Protein AF-A0A249PN36-F1 (afdb_monomer)

InterPro domains:
  IPR008715 SAM-dependent methyltransferase, NodS-like [PF05401] (4-62)
  IPR029063 S-adenosyl-L-methionine-dependent methyltransferase superfamily [G3DSA:3.40.50.150] (1-66)

Secondary structure (DSSP, 8-state):
--HHHHHHHHHHHTTSSSGGGTTT-HHHHHHHHHHHHHHTTTS--SS---S--TTSHHHHHHHHHHT-

Foldseek 3Di:
DDPVVVVVVLVVQLVDPQRVVCPPDPVNVVVLVVVVCVVCVVHADPDDDDDDQRVNSSVVVNVVVNVD

Solvent-accessible surface area (backbone atoms only — not comparable to full-atom values): 4360 Å² total; per-residue (Å²): 136,58,73,72,56,54,51,54,55,50,55,54,38,68,69,45,99,52,41,90,35,46,73,81,31,71,67,42,44,51,50,46,53,52,51,49,55,60,69,44,67,88,45,89,80,92,78,86,84,87,85,83,58,86,89,31,64,66,60,52,57,50,54,65,62,75,74,111

pLDDT: mean 89.66, std 11.99, range [49.0, 98.31]

Organism: NCBI:txid716928

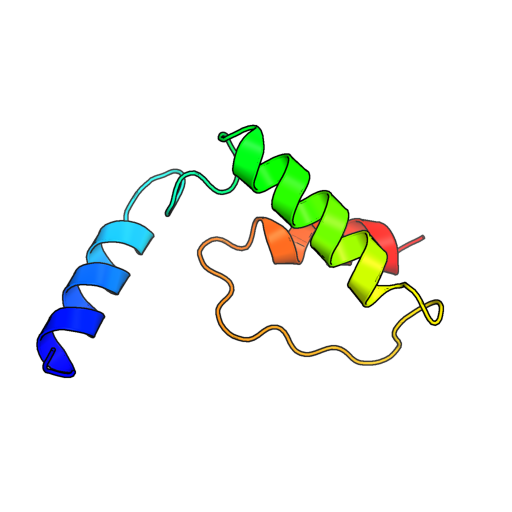Mean predicted aligned error: 4.75 Å

Nearest PDB structures (foldseek):
  3ofk-assembly2_B  TM=9.857E-01  e=1.934E-04  Bradyrhizobium sp. WM9

Structure (mmCIF, N/CA/C/O backbone):
data_AF-A0A249PN36-F1
#
_entry.id   AF-A0A249PN36-F1
#
loop_
_atom_site.group_PDB
_atom_site.id
_atom_site.type_symbol
_atom_site.label_atom_id
_atom_site.label_alt_id
_atom_site.label_comp_id
_atom_site.label_asym_id
_atom_site.label_entity_id
_atom_site.label_seq_id
_atom_site.pdbx_PDB_ins_code
_atom_site.Cartn_x
_atom_site.Cartn_y
_atom_site.Cartn_z
_atom_site.occupancy
_atom_site.B_iso_or_equiv
_atom_site.auth_seq_id
_atom_site.auth_comp_id
_atom_site.auth_asym_id
_atom_site.auth_atom_id
_atom_site.pdbx_PDB_model_num
ATOM 1 N N . MET A 1 1 ? -7.566 4.588 -24.040 1.00 53.00 1 MET A N 1
ATOM 2 C CA . MET A 1 1 ? -6.470 3.654 -23.688 1.00 53.00 1 MET A CA 1
ATOM 3 C C . MET A 1 1 ? -7.010 2.233 -23.774 1.00 53.00 1 MET A C 1
ATOM 5 O O . MET A 1 1 ? -8.065 1.975 -23.212 1.00 53.00 1 MET A O 1
ATOM 9 N N . THR A 1 2 ? -6.373 1.339 -24.534 1.00 69.31 2 THR A N 1
ATOM 10 C CA . THR A 1 2 ? -6.782 -0.075 -24.642 1.00 69.31 2 THR A CA 1
ATOM 11 C C . THR A 1 2 ? -6.172 -0.890 -23.495 1.00 69.31 2 THR A C 1
ATOM 13 O O . THR A 1 2 ? -5.099 -0.552 -23.002 1.00 69.31 2 THR A O 1
ATOM 16 N N . ARG A 1 3 ? -6.836 -1.972 -23.059 1.00 66.69 3 ARG A N 1
ATOM 17 C CA . ARG A 1 3 ? -6.401 -2.808 -21.914 1.00 66.69 3 ARG A CA 1
ATOM 18 C C . ARG A 1 3 ? -4.951 -3.305 -22.018 1.00 66.69 3 ARG A C 1
ATOM 20 O O . ARG A 1 3 ? -4.259 -3.350 -21.009 1.00 66.69 3 ARG A O 1
ATOM 27 N N . VAL A 1 4 ? -4.490 -3.620 -23.231 1.00 72.00 4 VAL A N 1
ATOM 28 C CA . VAL A 1 4 ? -3.114 -4.076 -23.506 1.00 72.00 4 VAL A CA 1
ATOM 29 C C . VAL A 1 4 ? -2.079 -3.015 -23.118 1.00 72.00 4 VAL A C 1
ATOM 31 O O . VAL A 1 4 ? -1.025 -3.348 -22.590 1.00 72.00 4 VAL A O 1
ATOM 34 N N . ASN A 1 5 ? -2.397 -1.733 -23.316 1.00 86.38 5 ASN A N 1
ATOM 35 C CA . ASN A 1 5 ? -1.490 -0.647 -22.957 1.00 86.38 5 ASN A CA 1
ATOM 36 C C . ASN A 1 5 ? -1.349 -0.518 -21.430 1.00 86.38 5 ASN A C 1
ATOM 38 O O . ASN A 1 5 ? -0.242 -0.413 -20.912 1.00 86.38 5 ASN A O 1
ATOM 42 N N . ASN A 1 6 ? -2.460 -0.617 -20.693 1.00 90.62 6 ASN A N 1
ATOM 43 C CA . ASN A 1 6 ? -2.435 -0.502 -19.232 1.00 90.62 6 ASN A CA 1
ATOM 44 C C . ASN A 1 6 ? -1.670 -1.655 -18.570 1.00 90.62 6 ASN A C 1
ATOM 46 O O . ASN A 1 6 ? -0.979 -1.422 -17.584 1.00 90.62 6 ASN A O 1
ATOM 50 N N . TYR A 1 7 ? -1.759 -2.873 -19.118 1.00 93.94 7 TYR A N 1
ATOM 51 C CA . TYR A 1 7 ? -0.984 -4.009 -18.616 1.00 93.94 7 TYR A CA 1
ATOM 52 C C . TYR A 1 7 ? 0.525 -3.761 -18.731 1.00 93.94 7 TYR A C 1
ATOM 54 O O . TYR A 1 7 ? 1.238 -3.932 -17.750 1.00 93.94 7 TYR A O 1
ATOM 62 N N . HIS A 1 8 ? 1.016 -3.309 -19.890 1.00 95.31 8 HIS A N 1
ATOM 63 C CA . HIS A 1 8 ? 2.449 -3.052 -20.068 1.00 95.31 8 HIS A CA 1
ATOM 64 C C . HIS A 1 8 ? 2.956 -1.891 -19.209 1.00 95.31 8 HIS A C 1
ATOM 66 O O . HIS A 1 8 ? 4.053 -1.983 -18.668 1.00 95.31 8 HIS A O 1
ATOM 72 N N . LEU A 1 9 ? 2.164 -0.825 -19.051 1.00 95.12 9 LEU A N 1
ATOM 73 C CA . LEU A 1 9 ? 2.521 0.285 -18.162 1.00 95.12 9 LEU A CA 1
ATOM 74 C C . LEU A 1 9 ? 2.612 -0.177 -16.705 1.00 95.12 9 LEU A C 1
ATOM 76 O O . LEU A 1 9 ? 3.590 0.133 -16.035 1.00 95.12 9 LEU A O 1
ATOM 80 N N . LEU A 1 10 ? 1.634 -0.963 -16.244 1.00 95.75 10 LEU A N 1
ATOM 81 C CA . LEU A 1 10 ? 1.645 -1.531 -14.899 1.00 95.75 10 LEU A CA 1
ATOM 82 C C . LEU A 1 10 ? 2.839 -2.471 -14.700 1.00 95.75 10 LEU A C 1
ATOM 84 O O . LEU A 1 10 ? 3.539 -2.370 -13.702 1.00 95.75 10 LEU A O 1
ATOM 88 N N . HIS A 1 11 ? 3.083 -3.366 -15.659 1.00 96.62 11 HIS A N 1
ATOM 89 C CA . HIS A 1 11 ? 4.183 -4.322 -15.592 1.00 96.62 11 HIS A CA 1
ATOM 90 C C . HIS A 1 11 ? 5.547 -3.628 -15.552 1.00 96.62 11 HIS A C 1
ATOM 92 O O . HIS A 1 11 ? 6.426 -4.072 -14.824 1.00 96.62 11 HIS A O 1
ATOM 98 N N . ARG A 1 12 ? 5.710 -2.531 -16.302 1.00 96.69 12 ARG A N 1
ATOM 99 C CA . ARG A 1 12 ? 6.937 -1.733 -16.285 1.00 96.69 12 ARG A CA 1
ATOM 100 C C . ARG A 1 12 ? 7.168 -1.087 -14.922 1.00 96.69 12 ARG A C 1
ATOM 102 O O . ARG A 1 12 ? 8.252 -1.235 -14.386 1.00 96.69 12 ARG A O 1
ATOM 109 N N . GLU A 1 13 ? 6.167 -0.406 -14.365 1.00 97.56 13 GLU A N 1
ATOM 110 C CA . GLU A 1 13 ? 6.315 0.245 -13.053 1.00 97.56 13 GLU A CA 1
ATOM 111 C C . GLU A 1 13 ? 6.588 -0.766 -11.937 1.00 97.56 13 GLU A C 1
ATOM 113 O O . GLU A 1 13 ? 7.444 -0.533 -11.095 1.00 97.56 13 GLU A O 1
ATOM 118 N N . LEU A 1 14 ? 5.918 -1.923 -11.954 1.00 97.50 14 LEU A N 1
ATOM 119 C CA . LEU A 1 14 ? 6.136 -2.981 -10.960 1.00 97.50 14 LEU A CA 1
ATOM 120 C C . LEU A 1 14 ? 7.526 -3.636 -11.031 1.00 97.50 14 LEU A C 1
ATOM 122 O O . LEU A 1 14 ? 7.869 -4.386 -10.122 1.00 97.50 14 LEU A O 1
ATOM 126 N N . ALA A 1 15 ? 8.291 -3.411 -12.101 1.00 97.50 15 ALA A N 1
ATOM 127 C CA . ALA A 1 15 ? 9.652 -3.924 -12.237 1.00 97.50 15 ALA A CA 1
ATOM 128 C C . ALA A 1 15 ? 10.717 -2.984 -11.640 1.00 97.50 15 ALA A C 1
ATOM 130 O O . ALA A 1 15 ? 11.877 -3.380 -11.546 1.00 97.50 15 ALA A O 1
ATOM 131 N N . GLU A 1 16 ? 10.344 -1.760 -11.259 1.00 97.88 16 GLU A N 1
ATOM 132 C CA . GLU A 1 16 ? 11.236 -0.814 -10.585 1.00 97.88 16 GLU A CA 1
ATOM 133 C C . GLU A 1 16 ? 11.481 -1.226 -9.123 1.00 97.88 16 GLU A C 1
ATOM 135 O O . GLU A 1 16 ? 10.651 -1.896 -8.509 1.00 97.88 16 GLU A O 1
ATOM 140 N N . GLU A 1 17 ? 12.609 -0.799 -8.541 1.00 97.00 17 GLU A N 1
ATOM 141 C CA . GLU A 1 17 ? 12.924 -1.062 -7.122 1.00 97.00 17 GLU A CA 1
ATOM 142 C C . GLU A 1 17 ? 11.922 -0.397 -6.163 1.00 97.00 17 GLU A C 1
ATOM 144 O O . GLU A 1 17 ? 11.618 -0.948 -5.110 1.00 97.00 17 GLU A O 1
ATOM 149 N N . ASP A 1 18 ? 11.392 0.767 -6.550 1.00 96.94 18 ASP A N 1
ATOM 150 C CA . ASP A 1 18 ? 10.370 1.525 -5.820 1.00 96.94 18 ASP A CA 1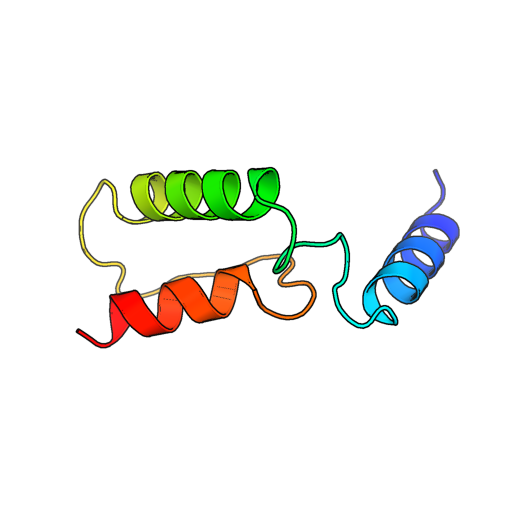
ATOM 151 C C . ASP A 1 18 ? 9.252 1.939 -6.805 1.00 96.94 18 ASP A C 1
ATOM 153 O O . ASP A 1 18 ? 9.280 3.050 -7.355 1.00 96.94 18 ASP A O 1
ATOM 157 N N . PRO A 1 19 ? 8.290 1.038 -7.108 1.00 98.00 19 PRO A N 1
ATOM 158 C CA . PR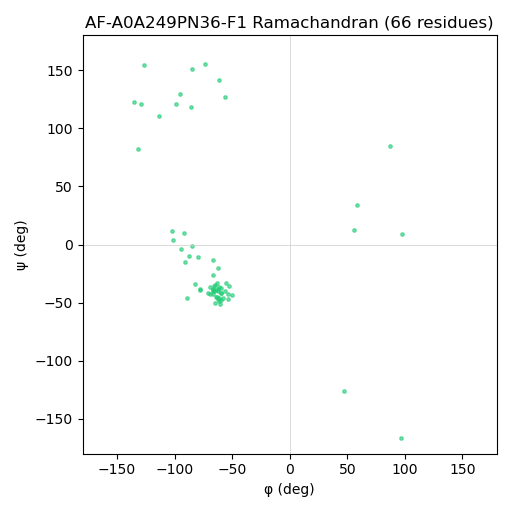O A 1 19 ? 7.216 1.295 -8.068 1.00 98.00 19 PRO A CA 1
ATOM 159 C C . PRO A 1 19 ? 6.407 2.542 -7.703 1.00 98.00 19 PRO A C 1
ATOM 161 O O . PRO A 1 19 ? 5.907 2.656 -6.586 1.00 98.00 19 PRO A O 1
ATOM 164 N N . TRP A 1 20 ? 6.257 3.483 -8.646 1.00 97.31 20 TRP A N 1
ATOM 165 C CA . TRP A 1 20 ? 5.679 4.827 -8.428 1.00 97.31 20 TRP A CA 1
ATOM 166 C C . TRP A 1 20 ? 6.351 5.675 -7.339 1.00 97.31 20 TRP A C 1
ATOM 168 O O . TRP A 1 20 ? 5.833 6.735 -6.977 1.00 97.31 20 TRP A O 1
ATOM 178 N N . ARG A 1 21 ? 7.528 5.268 -6.860 1.00 97.56 21 ARG A N 1
ATOM 179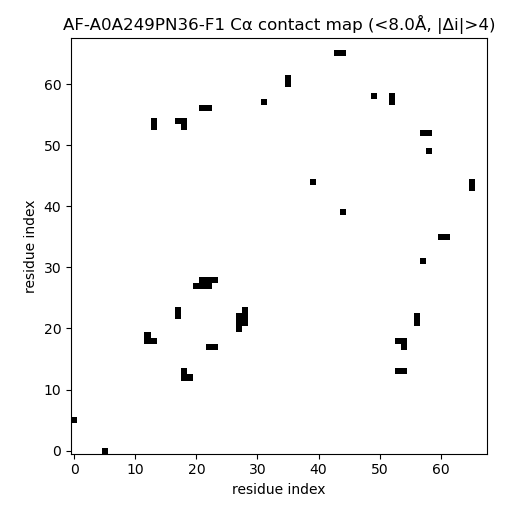 C CA . ARG A 1 21 ? 8.269 5.932 -5.787 1.00 97.56 21 ARG A CA 1
ATOM 180 C C . ARG A 1 21 ? 7.483 6.031 -4.477 1.00 97.56 21 ARG A C 1
ATOM 182 O O . ARG A 1 21 ? 7.558 7.048 -3.785 1.00 97.56 21 ARG A O 1
ATOM 189 N N . LEU A 1 22 ? 6.663 5.024 -4.192 1.00 97.06 22 LEU A N 1
ATOM 190 C CA . LEU A 1 22 ? 5.742 5.016 -3.060 1.00 97.06 22 LEU A CA 1
ATOM 191 C C . LEU A 1 22 ? 6.458 4.989 -1.709 1.00 97.06 22 LEU A C 1
ATOM 193 O O . LEU A 1 22 ? 5.897 5.495 -0.735 1.00 97.06 22 LEU A O 1
ATOM 197 N N . ASP A 1 23 ? 7.676 4.449 -1.658 1.00 94.25 23 ASP A N 1
ATOM 198 C CA . ASP A 1 23 ? 8.469 4.388 -0.432 1.00 94.25 23 ASP A CA 1
ATOM 199 C C . ASP A 1 23 ? 9.343 5.631 -0.248 1.00 94.25 23 ASP A C 1
ATOM 201 O O . ASP A 1 23 ? 9.377 6.212 0.839 1.00 94.25 23 ASP A O 1
ATOM 205 N N . ALA A 1 24 ? 10.040 6.084 -1.296 1.00 95.12 24 ALA A N 1
ATOM 206 C CA . ALA A 1 24 ? 11.043 7.143 -1.167 1.00 95.12 24 ALA A CA 1
ATOM 207 C C . ALA A 1 24 ? 10.509 8.572 -1.382 1.00 95.12 24 ALA A C 1
ATOM 209 O O . ALA A 1 24 ? 11.203 9.547 -1.074 1.00 95.12 24 ALA A O 1
ATOM 210 N N . ASN A 1 25 ? 9.313 8.750 -1.951 1.00 97.56 25 ASN A N 1
ATOM 211 C CA . ASN A 1 25 ? 8.760 10.079 -2.215 1.00 97.56 25 ASN A CA 1
ATOM 212 C C . ASN A 1 25 ? 8.023 10.642 -0.988 1.00 97.56 25 ASN A C 1
ATOM 214 O O . ASN A 1 25 ? 6.984 10.126 -0.589 1.00 97.56 25 ASN A O 1
ATOM 218 N N . ALA A 1 26 ? 8.497 11.772 -0.454 1.00 97.69 26 ALA A N 1
ATOM 219 C CA . ALA A 1 26 ? 7.881 12.454 0.690 1.00 97.69 26 ALA A CA 1
ATOM 220 C C . ALA A 1 26 ? 6.393 12.803 0.484 1.00 97.69 26 ALA A C 1
ATOM 222 O O . ALA A 1 26 ? 5.610 12.764 1.430 1.00 97.69 26 ALA A O 1
ATOM 223 N N . PHE A 1 27 ? 5.980 13.119 -0.748 1.00 98.31 27 PHE A N 1
ATOM 224 C CA . PHE A 1 27 ? 4.565 13.341 -1.048 1.00 98.31 27 PHE A CA 1
ATOM 225 C C . PHE A 1 27 ? 3.744 12.054 -0.897 1.00 98.31 27 PHE A C 1
ATOM 227 O O . PHE A 1 27 ? 2.655 12.088 -0.328 1.00 98.31 27 PHE A O 1
ATOM 234 N N . GLU A 1 28 ? 4.262 10.919 -1.373 1.00 98.00 28 GLU A N 1
ATOM 235 C CA . GLU A 1 28 ? 3.578 9.623 -1.285 1.00 98.00 28 GLU A CA 1
ATOM 236 C C . GLU A 1 28 ? 3.521 9.117 0.160 1.00 98.00 28 GLU A C 1
ATOM 238 O O . GLU A 1 28 ? 2.487 8.607 0.592 1.00 98.00 28 GLU A O 1
ATOM 243 N N . GLN A 1 29 ? 4.573 9.365 0.944 1.00 96.06 29 GLN A N 1
ATOM 244 C CA . GLN A 1 29 ? 4.592 9.106 2.385 1.00 96.06 29 GLN A CA 1
ATOM 245 C C . GLN A 1 29 ? 3.498 9.897 3.120 1.00 96.06 29 GLN A C 1
ATOM 247 O O . GLN A 1 29 ? 2.726 9.322 3.890 1.00 96.06 29 GLN A O 1
ATOM 252 N N . GLU A 1 30 ? 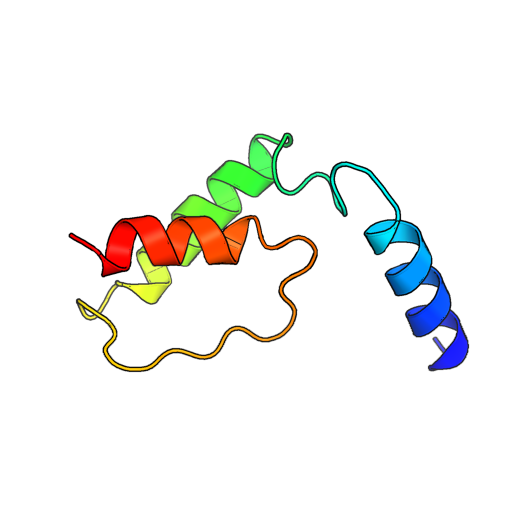3.371 11.202 2.850 1.00 98.12 30 GLU A N 1
ATOM 253 C CA . GLU A 1 30 ? 2.309 12.018 3.451 1.00 98.12 30 GLU A CA 1
ATOM 254 C C . GLU A 1 30 ? 0.921 11.593 2.951 1.00 98.12 30 GLU A C 1
ATOM 256 O O . GLU A 1 30 ? -0.026 11.493 3.736 1.00 98.12 30 GLU A O 1
ATOM 261 N N . ARG A 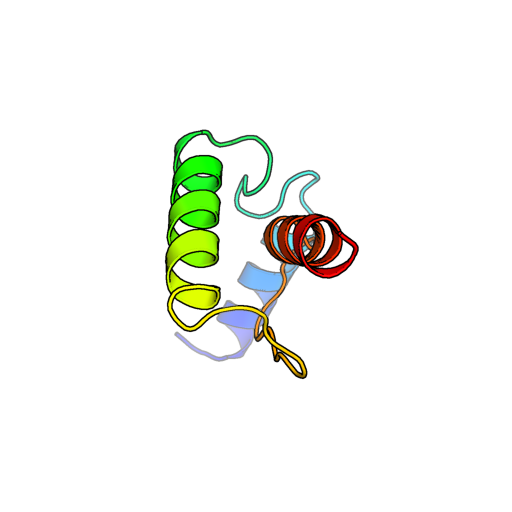1 31 ? 0.785 11.253 1.661 1.00 97.56 31 ARG A N 1
ATOM 262 C CA . ARG A 1 31 ? -0.462 10.701 1.116 1.00 97.56 31 ARG A CA 1
ATOM 263 C C . ARG A 1 31 ? -0.862 9.421 1.853 1.00 97.56 31 ARG A C 1
ATOM 265 O O . ARG A 1 31 ? -2.027 9.289 2.233 1.00 97.56 31 ARG A O 1
ATOM 272 N N . HIS A 1 32 ? 0.074 8.500 2.086 1.00 96.06 32 HIS A N 1
ATOM 273 C CA . HIS A 1 32 ? -0.167 7.283 2.862 1.00 96.06 32 HIS A CA 1
ATOM 274 C C . HIS A 1 32 ? -0.580 7.603 4.300 1.00 96.06 32 HIS A C 1
ATOM 276 O O . HIS A 1 32 ? -1.595 7.079 4.754 1.00 96.06 32 HIS A O 1
ATOM 282 N N . SER A 1 33 ? 0.111 8.521 4.981 1.00 94.94 33 SER A N 1
ATOM 283 C CA . SER A 1 33 ? -0.260 8.984 6.327 1.00 94.94 33 SER A CA 1
ATOM 284 C C . SER A 1 33 ? -1.715 9.475 6.390 1.00 94.94 33 SER A C 1
ATOM 286 O O . SER A 1 33 ? -2.503 9.036 7.235 1.00 94.94 33 SER A O 1
ATOM 288 N N . GLN A 1 34 ? -2.133 10.309 5.432 1.00 97.19 34 GLN A N 1
ATOM 289 C CA . GLN A 1 34 ? -3.517 10.785 5.361 1.00 97.19 34 GLN A CA 1
ATOM 290 C C . GLN A 1 34 ? -4.512 9.660 5.058 1.00 97.19 34 GLN A C 1
ATOM 292 O O . GLN A 1 34 ? -5.588 9.611 5.659 1.00 97.19 34 GLN A O 1
ATOM 297 N N . MET A 1 35 ? -4.167 8.728 4.169 1.00 95.75 35 MET A N 1
ATOM 298 C CA . MET A 1 35 ? -5.015 7.572 3.875 1.00 95.75 35 MET A CA 1
ATOM 299 C C . MET A 1 35 ? -5.193 6.655 5.086 1.00 95.75 35 MET A C 1
ATOM 301 O O . MET A 1 35 ? -6.309 6.194 5.326 1.00 95.75 35 MET A O 1
ATOM 305 N N . LEU A 1 36 ? -4.145 6.432 5.884 1.00 93.31 36 LEU A N 1
ATOM 306 C CA . LEU A 1 36 ? -4.230 5.698 7.151 1.00 93.31 36 LEU A CA 1
ATOM 307 C C . LEU A 1 36 ? -5.175 6.403 8.119 1.00 93.31 36 LEU A C 1
ATOM 309 O O . LEU A 1 36 ? -6.119 5.790 8.614 1.00 93.31 36 LEU A O 1
ATOM 313 N N . ARG A 1 37 ? -4.975 7.709 8.328 1.00 94.12 37 ARG A N 1
ATOM 314 C CA . ARG A 1 37 ? -5.820 8.520 9.213 1.00 94.12 37 ARG A CA 1
ATOM 315 C C . ARG A 1 37 ? -7.301 8.409 8.851 1.00 94.12 37 ARG A C 1
ATOM 317 O O . ARG A 1 37 ? -8.144 8.295 9.736 1.00 94.12 37 ARG A O 1
ATOM 324 N N . LEU A 1 38 ? -7.624 8.444 7.559 1.00 95.44 38 LEU A N 1
ATOM 325 C CA . LEU A 1 38 ? -9.001 8.304 7.083 1.00 95.44 38 LEU A CA 1
ATOM 326 C C . LEU A 1 38 ? -9.525 6.873 7.248 1.00 95.44 38 LEU A C 1
ATOM 328 O O . LEU A 1 38 ? -10.657 6.701 7.703 1.00 95.44 38 LEU A O 1
ATOM 332 N N . SER A 1 39 ? -8.699 5.866 6.947 1.00 92.69 39 SER A N 1
ATOM 333 C CA . SER A 1 39 ? -9.057 4.446 7.078 1.00 92.69 39 SER A CA 1
ATOM 334 C C . SER A 1 39 ? -9.433 4.090 8.521 1.00 92.69 39 SER A C 1
ATOM 336 O O . SER A 1 39 ? -10.443 3.432 8.746 1.00 92.69 39 SER A O 1
ATOM 338 N N . PHE A 1 40 ? -8.687 4.603 9.503 1.00 90.56 40 PHE A N 1
ATOM 339 C CA . PHE A 1 40 ? -8.919 4.366 10.935 1.00 90.56 40 PHE A CA 1
ATOM 340 C C . PHE A 1 40 ? -9.818 5.413 11.613 1.00 90.56 40 PHE A C 1
ATOM 342 O O . PHE A 1 40 ? -9.948 5.423 12.836 1.00 90.56 40 PHE A O 1
ATOM 349 N N . SER A 1 41 ? -10.468 6.302 10.854 1.00 94.25 41 SER A N 1
ATOM 350 C CA . SER A 1 41 ? -11.275 7.392 11.432 1.00 94.25 41 SER A CA 1
ATOM 351 C C . SER A 1 41 ? -12.470 6.919 12.272 1.00 94.25 41 SER A C 1
ATOM 353 O O . SER A 1 41 ? -12.961 7.677 13.104 1.00 94.25 41 SER A O 1
ATOM 355 N N . GLN A 1 42 ? -12.925 5.676 12.075 1.00 93.44 42 GLN A N 1
ATOM 356 C CA . GLN A 1 42 ? -14.003 5.038 12.844 1.00 93.44 42 GLN A CA 1
ATOM 357 C C . GLN A 1 42 ? -13.483 4.036 13.892 1.00 93.44 42 GLN A C 1
ATOM 359 O O . GLN A 1 42 ? -14.264 3.274 14.459 1.00 93.44 42 GLN A O 1
ATOM 364 N N . GLY A 1 43 ? -12.174 4.034 14.160 1.00 89.25 43 GLY A N 1
ATOM 365 C CA . GLY A 1 43 ? -11.518 3.089 15.060 1.00 89.25 43 GLY A CA 1
ATOM 366 C C . GLY A 1 43 ? -10.885 1.890 14.337 1.00 89.25 43 GLY A C 1
ATOM 367 O O . GLY A 1 43 ? -10.697 1.926 13.118 1.00 89.25 43 GLY A O 1
ATOM 368 N N . PRO A 1 44 ? -10.502 0.841 15.088 1.00 89.00 44 PRO A N 1
ATOM 369 C CA . PRO A 1 44 ? -9.819 -0.333 14.546 1.00 89.00 44 PRO A CA 1
ATOM 370 C C . PRO A 1 44 ? -10.655 -1.090 13.506 1.00 89.00 44 PRO A C 1
ATOM 372 O O . PRO A 1 44 ? -11.861 -1.276 13.674 1.00 89.00 44 PRO A O 1
ATOM 375 N N . ILE A 1 45 ? -10.001 -1.582 12.451 1.00 87.94 45 ILE A N 1
ATOM 376 C CA . ILE A 1 45 ? -10.642 -2.351 11.378 1.00 87.94 45 ILE A CA 1
ATOM 377 C C . ILE A 1 45 ? -10.412 -3.845 11.621 1.00 87.94 45 ILE A C 1
ATOM 379 O O . ILE A 1 45 ? -9.274 -4.300 11.641 1.00 87.94 45 ILE A O 1
ATOM 383 N N . THR A 1 46 ? -11.485 -4.627 11.759 1.00 88.75 46 THR A N 1
ATOM 384 C CA . THR A 1 46 ? -11.382 -6.091 11.919 1.00 88.75 46 THR A CA 1
ATOM 385 C C . THR A 1 46 ? -11.102 -6.807 10.597 1.00 88.75 46 THR A C 1
ATOM 387 O O . THR A 1 46 ? -10.328 -7.754 10.566 1.00 88.75 46 THR A O 1
ATOM 390 N N . ASN A 1 47 ? -11.728 -6.357 9.505 1.00 90.12 47 ASN A N 1
ATOM 391 C CA . ASN A 1 47 ? -11.584 -6.936 8.169 1.00 90.12 47 ASN A CA 1
ATOM 392 C C . ASN A 1 47 ? -11.417 -5.809 7.145 1.00 90.12 47 ASN A C 1
ATOM 394 O O . ASN A 1 47 ? -12.291 -4.948 7.040 1.00 90.12 47 ASN A O 1
ATOM 398 N N . ALA A 1 48 ? -10.321 -5.823 6.387 1.00 89.44 48 ALA A N 1
ATOM 399 C CA . ALA A 1 48 ? -9.999 -4.810 5.383 1.00 89.44 48 ALA A CA 1
ATOM 400 C C . ALA A 1 48 ? -9.712 -5.452 4.018 1.00 89.44 48 ALA A C 1
ATOM 402 O O . ALA A 1 48 ? -9.274 -6.600 3.943 1.00 89.44 48 ALA A O 1
ATOM 403 N N . LEU A 1 49 ? -9.929 -4.692 2.943 1.00 93.19 49 LEU A N 1
ATOM 404 C CA . LEU A 1 49 ? -9.538 -5.056 1.583 1.00 93.19 49 LEU A CA 1
ATOM 405 C C . LEU A 1 49 ? -8.757 -3.897 0.959 1.00 93.19 49 LEU A C 1
ATOM 407 O O . LEU A 1 49 ? -9.289 -2.799 0.809 1.00 93.19 49 LEU A O 1
ATOM 411 N N . GLU A 1 50 ? -7.521 -4.166 0.552 1.00 94.31 50 GLU A N 1
ATOM 412 C CA . GLU A 1 50 ? -6.744 -3.283 -0.316 1.00 94.31 50 GLU A CA 1
ATOM 413 C C . GLU A 1 50 ? -6.904 -3.734 -1.770 1.00 94.31 50 GLU A C 1
ATOM 415 O O . GLU A 1 50 ? -6.712 -4.910 -2.083 1.00 94.31 50 GLU A O 1
ATOM 420 N N . VAL A 1 51 ? -7.238 -2.811 -2.674 1.00 96.19 51 VAL A N 1
ATOM 421 C CA . VAL A 1 51 ? -7.303 -3.092 -4.114 1.00 96.19 51 VAL A CA 1
ATOM 422 C C . VAL A 1 51 ? -6.208 -2.302 -4.822 1.00 96.19 51 VAL A C 1
ATOM 424 O O . VAL A 1 51 ? -6.306 -1.086 -4.946 1.00 96.19 51 VAL A O 1
ATOM 427 N N . GLY A 1 52 ? -5.199 -3.021 -5.322 1.00 94.44 52 GLY A N 1
ATOM 428 C CA . GLY A 1 52 ? -4.025 -2.451 -5.989 1.00 94.44 52 GLY A CA 1
ATOM 429 C C . GLY A 1 52 ? -2.918 -2.081 -5.000 1.00 94.44 52 GLY A C 1
ATOM 430 O O . GLY A 1 52 ? -2.819 -0.931 -4.597 1.00 94.44 52 GLY A O 1
ATOM 431 N N . CYS A 1 53 ? -2.077 -3.054 -4.641 1.00 95.31 53 CYS A N 1
ATOM 432 C CA . CYS A 1 53 ? -1.070 -2.912 -3.581 1.00 95.31 53 CYS A CA 1
ATOM 433 C C . CYS A 1 53 ? 0.337 -2.502 -4.057 1.00 95.31 53 CYS A C 1
ATOM 435 O O . CYS A 1 53 ? 1.208 -2.290 -3.221 1.00 95.31 53 CYS A O 1
ATOM 437 N N . ALA A 1 54 ? 0.591 -2.380 -5.366 1.00 95.69 54 ALA A N 1
ATOM 438 C CA . ALA A 1 54 ? 1.936 -2.132 -5.907 1.00 95.69 54 ALA A CA 1
ATOM 439 C C . ALA A 1 54 ? 2.992 -3.080 -5.281 1.00 95.69 54 ALA A C 1
ATOM 441 O O . ALA A 1 54 ? 2.787 -4.293 -5.296 1.00 95.69 54 ALA A O 1
ATOM 442 N N . ALA A 1 55 ? 4.084 -2.543 -4.721 1.00 95.62 55 ALA A N 1
ATOM 443 C CA . ALA A 1 55 ? 5.088 -3.301 -3.963 1.00 95.62 55 ALA A CA 1
ATOM 444 C C . ALA A 1 55 ? 4.740 -3.508 -2.471 1.00 95.62 55 ALA A C 1
ATOM 446 O O . ALA A 1 55 ? 5.483 -4.173 -1.757 1.00 95.62 55 ALA A O 1
ATOM 447 N N . GLY A 1 56 ? 3.609 -2.983 -1.993 1.00 95.44 56 GLY A N 1
ATOM 448 C CA . GLY A 1 56 ? 3.131 -3.170 -0.619 1.00 95.44 56 GLY A CA 1
ATOM 449 C C . GLY A 1 56 ? 3.460 -2.039 0.360 1.00 95.44 56 GLY A C 1
ATOM 450 O O . GLY A 1 56 ? 3.175 -2.189 1.546 1.00 95.44 56 GLY A O 1
ATOM 451 N N . ALA A 1 57 ? 3.986 -0.903 -0.115 1.00 95.19 57 ALA A N 1
ATOM 452 C CA . ALA A 1 57 ? 4.344 0.260 0.710 1.00 95.19 57 ALA A CA 1
ATOM 453 C C . ALA A 1 57 ? 3.208 0.711 1.653 1.00 95.19 57 ALA A C 1
ATOM 455 O O . ALA A 1 57 ? 3.408 0.982 2.837 1.00 95.19 57 ALA A O 1
ATOM 456 N N . PHE A 1 58 ? 1.968 0.765 1.154 1.00 94.62 58 PHE A N 1
ATOM 457 C CA . PHE A 1 58 ? 0.809 1.104 1.984 1.00 94.62 58 PHE A CA 1
ATOM 458 C C . PHE A 1 58 ? 0.340 -0.074 2.854 1.00 94.62 58 PHE A C 1
ATOM 460 O O . PHE A 1 58 ? 0.005 0.119 4.025 1.00 94.62 58 PHE A O 1
ATOM 467 N N . THR A 1 59 ? 0.377 -1.297 2.315 1.00 93.81 59 THR A N 1
ATOM 468 C CA . THR A 1 59 ? 0.015 -2.536 3.018 1.00 93.81 59 THR A CA 1
ATOM 469 C C . THR A 1 59 ? 0.830 -2.743 4.299 1.00 93.81 59 THR A C 1
ATOM 471 O O . THR A 1 59 ? 0.295 -3.190 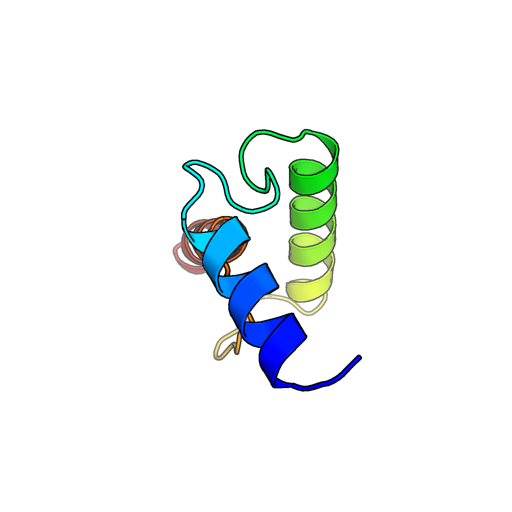5.317 1.00 93.81 59 THR A O 1
ATOM 474 N N . GLU A 1 60 ? 2.127 -2.430 4.275 1.00 91.06 60 GLU A N 1
ATOM 475 C CA . GLU A 1 60 ? 3.009 -2.589 5.435 1.00 91.06 60 GLU A CA 1
ATOM 476 C C . GLU A 1 60 ? 2.641 -1.628 6.573 1.00 91.06 60 GLU A C 1
ATOM 478 O O . GLU A 1 60 ? 2.550 -2.045 7.731 1.00 91.06 60 GLU A O 1
ATOM 483 N N . ASN A 1 61 ? 2.292 -0.382 6.241 1.00 83.94 61 ASN A N 1
ATOM 484 C CA . ASN A 1 61 ? 1.824 0.592 7.225 1.00 83.94 61 ASN A CA 1
ATOM 485 C C . ASN A 1 61 ? 0.558 0.119 7.962 1.00 83.94 61 ASN A C 1
ATOM 487 O O . ASN A 1 61 ? 0.429 0.326 9.169 1.00 83.94 61 ASN A O 1
ATOM 491 N N . TRP A 1 62 ? -0.365 -0.564 7.271 1.00 77.94 62 TRP A N 1
ATOM 492 C CA . TRP A 1 62 ? -1.523 -1.195 7.918 1.00 77.94 62 TRP A CA 1
ATOM 493 C C . TRP A 1 62 ? -1.129 -2.298 8.889 1.00 77.94 62 TRP A C 1
ATOM 495 O O . TRP A 1 62 ? -1.669 -2.347 9.994 1.00 77.94 62 TRP A O 1
ATOM 505 N N . ARG A 1 63 ? -0.200 -3.181 8.501 1.00 73.50 63 ARG A N 1
ATOM 506 C CA . ARG A 1 63 ? 0.233 -4.291 9.363 1.00 73.50 63 ARG A CA 1
ATOM 507 C C . ARG A 1 63 ? 0.817 -3.793 10.676 1.00 73.50 63 ARG A C 1
ATOM 509 O O . ARG A 1 63 ? 0.494 -4.360 11.716 1.00 73.50 63 ARG A O 1
ATOM 516 N N . LEU A 1 64 ? 1.624 -2.736 10.636 1.00 64.62 64 LEU A N 1
ATOM 517 C CA . LEU A 1 64 ? 2.233 -2.145 11.829 1.00 64.62 64 LEU A CA 1
ATOM 518 C C . LEU A 1 64 ? 1.192 -1.536 12.781 1.00 64.62 64 LEU A C 1
ATOM 520 O O . LEU A 1 64 ? 1.354 -1.623 13.992 1.00 64.62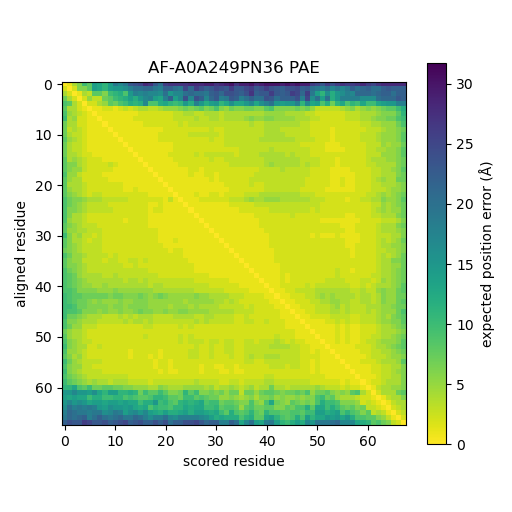 64 LEU A O 1
ATOM 524 N N . ILE A 1 65 ? 0.109 -0.962 12.249 1.00 66.31 65 ILE A N 1
ATOM 525 C CA . ILE A 1 65 ? -0.947 -0.336 13.061 1.00 66.31 65 ILE A CA 1
ATOM 526 C C . ILE A 1 65 ? -1.949 -1.371 13.593 1.00 66.31 65 ILE A C 1
ATOM 528 O O . ILE A 1 65 ? -2.452 -1.218 14.698 1.00 66.31 65 ILE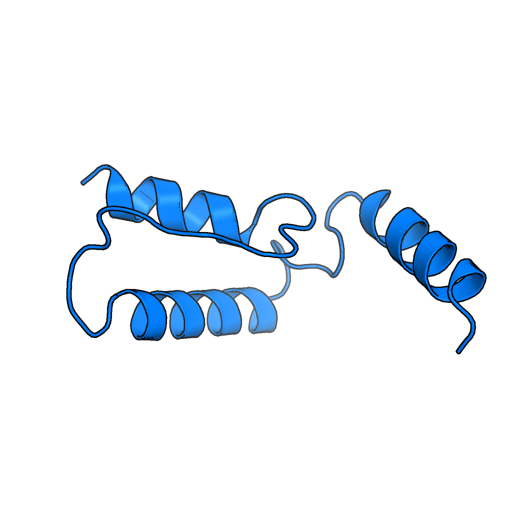 A O 1
ATOM 532 N N . ALA A 1 66 ? -2.239 -2.432 12.835 1.00 59.91 66 ALA A N 1
ATOM 533 C CA . ALA A 1 66 ? -3.201 -3.464 13.234 1.00 59.91 66 ALA A CA 1
ATOM 534 C C . ALA A 1 66 ? -2.644 -4.500 14.233 1.00 59.91 66 ALA A C 1
ATOM 536 O O . ALA A 1 66 ? -3.409 -5.313 14.748 1.00 59.91 66 ALA A O 1
ATOM 537 N N . SER A 1 67 ? -1.327 -4.518 14.467 1.00 56.25 67 SER A N 1
ATOM 538 C CA . SER A 1 67 ? -0.655 -5.460 15.378 1.00 56.25 67 SER A CA 1
ATOM 539 C C . SER A 1 67 ? -0.292 -4.875 16.752 1.00 56.25 67 SER A C 1
ATOM 541 O O . SER A 1 67 ? 0.302 -5.587 17.563 1.00 56.25 67 SER A O 1
ATOM 543 N N . GLY A 1 68 ? -0.674 -3.622 17.027 1.00 49.00 68 GLY A N 1
ATOM 544 C CA . GLY A 1 68 ? -0.638 -2.998 18.359 1.00 49.00 68 GLY A CA 1
ATOM 545 C C . GLY A 1 68 ? -2.022 -2.915 18.988 1.00 49.00 68 GLY A C 1
ATOM 546 O O . GLY A 1 68 ? -2.084 -2.979 20.235 1.00 49.00 68 GLY A O 1
#

Radius of gyration: 14.12 Å; Cα contacts (8 Å, |Δi|>4): 28; chains: 1; bounding box: 27×20×43 Å

Sequence (68 aa):
MTRVNNYHLLHRELAEEDPWRLDANAFEQERHSQMLRLSFSQGPITNALEVGCAAGAFTENWRLIASG